Protein AF-A0A953I4V1-F1 (afdb_monomer_lite)

pLDDT: mean 75.04, std 15.02, range [40.09, 92.94]

Secondary structure (DSSP, 8-state):
---EE--TT--EEEEEEEEETTEEEEEEEEETSEEEE--SSTT--TTTT-EEEEEEEEE-TTS-EEEEEEEETTT--EEEEEGGGEE-TT--B--

Sequence (95 aa):
MGKVVPGPGYIGPEVVICGFGTKVRKVMAVVGAEYEVQPLNPRKKKHRGRRCVILGFVRDDNGWAYRAVVRFLDNNRQGRVDIADLKADGLTEEE

Foldseek 3Di:
DWDFDQDPPDFAWDFAWEDDPPDIFTWTDGAQDKWAQADPDPPPDPRHRWIWGFRGFTADPVRHGQWTFIQTPVPRDIDIDGPNRIDDPRTDTDD

Organism: Symbiobacterium thermophilum (NCBI:txid2734)

Radius of gyration: 12.55 Å; chains: 1; bounding box: 32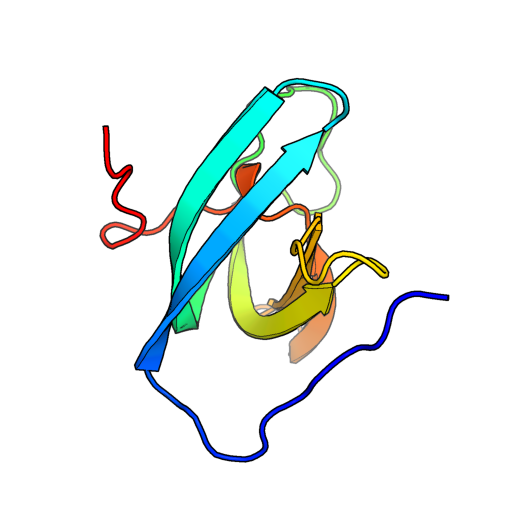×27×30 Å

Structure (mmCIF, N/CA/C/O backbone):
data_AF-A0A953I4V1-F1
#
_entry.id   AF-A0A953I4V1-F1
#
loop_
_atom_site.group_PDB
_atom_site.id
_atom_site.type_symbol
_atom_site.label_atom_id
_atom_site.label_alt_id
_atom_site.label_comp_id
_atom_site.label_asym_id
_atom_site.label_entity_id
_atom_site.label_seq_id
_atom_site.pdbx_PDB_ins_code
_atom_site.Cartn_x
_atom_site.Cartn_y
_atom_site.Cartn_z
_atom_site.occupancy
_atom_site.B_iso_or_equiv
_atom_site.auth_seq_id
_atom_site.auth_comp_id
_atom_site.auth_asym_id
_atom_site.auth_atom_id
_atom_site.pdbx_PDB_model_num
ATOM 1 N N . MET A 1 1 ? 3.232 6.540 -19.828 1.00 43.03 1 MET A N 1
ATOM 2 C CA . MET A 1 1 ? 1.952 7.131 -19.332 1.00 43.03 1 MET A CA 1
ATOM 3 C C . MET A 1 1 ? 1.279 6.014 -18.556 1.00 43.03 1 MET A C 1
ATOM 5 O O . MET A 1 1 ? 0.706 5.136 -19.179 1.00 43.03 1 MET A O 1
ATOM 9 N N . GLY A 1 2 ? 1.495 5.953 -17.235 1.00 44.09 2 GLY A N 1
ATOM 10 C CA . GLY A 1 2 ? 1.257 4.733 -16.451 1.00 44.09 2 GLY A CA 1
ATOM 11 C C . GLY A 1 2 ? -0.177 4.223 -16.571 1.00 44.09 2 GLY A C 1
ATOM 12 O O . GLY A 1 2 ? -1.128 4.962 -16.297 1.00 44.09 2 GLY A O 1
ATOM 13 N N . LYS A 1 3 ? -0.337 2.972 -17.005 1.00 47.03 3 LYS A N 1
ATOM 14 C CA . LYS A 1 3 ? -1.648 2.327 -17.089 1.00 47.03 3 LYS A CA 1
ATOM 15 C C . LYS A 1 3 ? -2.076 1.944 -15.676 1.00 47.03 3 LYS A C 1
ATOM 17 O O . LYS A 1 3 ? -1.422 1.151 -15.003 1.00 47.03 3 LYS A O 1
ATOM 22 N N . VAL A 1 4 ? -3.186 2.516 -15.217 1.00 48.28 4 VAL A N 1
ATOM 23 C CA . VAL A 1 4 ? -3.915 1.951 -14.081 1.00 48.28 4 VAL A CA 1
ATOM 24 C C . VAL A 1 4 ? -4.622 0.726 -14.637 1.00 48.28 4 VAL A C 1
ATOM 26 O O . VAL A 1 4 ? -5.460 0.860 -15.525 1.00 48.28 4 VAL A O 1
ATOM 29 N N . VAL A 1 5 ? -4.252 -0.457 -14.162 1.00 53.53 5 VAL A N 1
ATOM 30 C CA . VAL A 1 5 ? -5.021 -1.682 -14.386 1.00 53.53 5 VAL A CA 1
ATOM 31 C C . VAL A 1 5 ? -5.909 -1.876 -13.162 1.00 53.53 5 VAL A C 1
ATOM 33 O O . VAL A 1 5 ? -5.448 -2.409 -12.156 1.00 53.53 5 VAL A O 1
ATOM 36 N N . PRO A 1 6 ? -7.164 -1.399 -13.176 1.00 46.81 6 PRO A N 1
ATOM 37 C CA . PRO A 1 6 ? -8.145 -1.899 -12.239 1.00 46.81 6 PRO A CA 1
ATOM 38 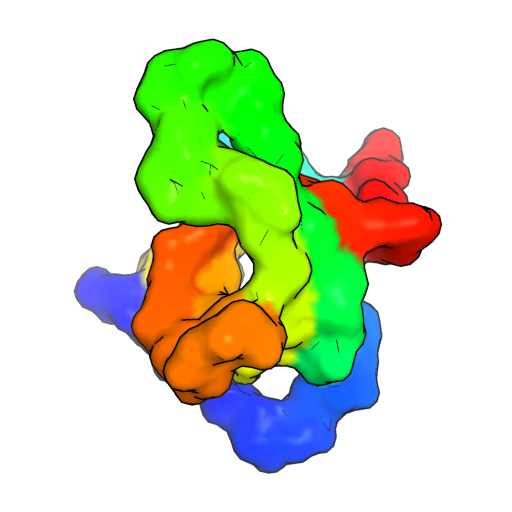C C . PRO A 1 6 ? -8.602 -3.254 -12.778 1.00 46.81 6 PRO A C 1
ATOM 40 O O . PRO A 1 6 ? -9.187 -3.329 -13.856 1.00 46.81 6 PRO A O 1
ATOM 43 N N . GLY A 1 7 ? -8.326 -4.332 -12.054 1.00 41.62 7 GLY A N 1
ATOM 44 C CA . GLY A 1 7 ? -9.104 -5.551 -12.228 1.00 41.62 7 GLY A CA 1
ATOM 45 C C . GLY A 1 7 ? -10.426 -5.373 -11.480 1.00 41.62 7 GLY A C 1
ATOM 46 O O . GLY A 1 7 ? -10.393 -5.339 -10.249 1.00 41.62 7 GLY A O 1
ATOM 47 N N . PRO A 1 8 ? -11.587 -5.244 -12.149 1.00 40.09 8 PRO A N 1
AT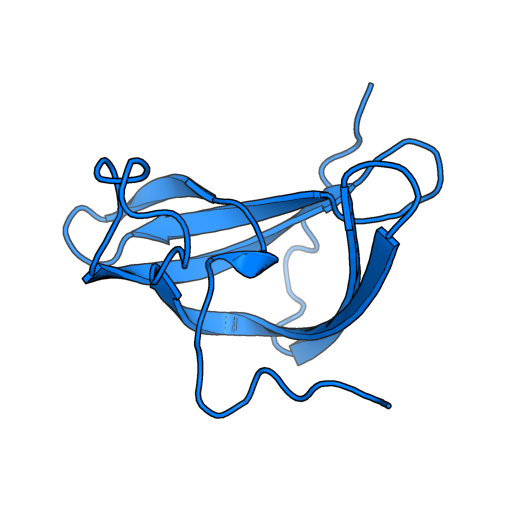OM 48 C CA . PRO A 1 8 ? -12.865 -5.348 -11.467 1.00 40.09 8 PRO A CA 1
ATOM 49 C C . PRO A 1 8 ? -13.075 -6.826 -11.119 1.00 40.09 8 PRO A C 1
ATOM 51 O O . PRO A 1 8 ? -13.533 -7.603 -11.948 1.00 40.09 8 PRO A O 1
ATOM 54 N N . GLY A 1 9 ? -12.684 -7.233 -9.910 1.00 49.72 9 GLY A N 1
ATOM 55 C CA . GLY A 1 9 ? -13.054 -8.547 -9.370 1.00 49.72 9 GLY A CA 1
ATOM 56 C C . GLY A 1 9 ? -11.935 -9.396 -8.775 1.00 49.72 9 GLY A C 1
ATOM 57 O O . GLY A 1 9 ? -12.242 -10.468 -8.264 1.00 49.72 9 GLY A O 1
ATOM 58 N N . TYR A 1 10 ? -10.673 -8.953 -8.779 1.00 53.62 10 TYR A N 1
ATOM 59 C CA . TYR A 1 10 ? -9.614 -9.691 -8.083 1.00 53.62 10 TYR A CA 1
ATOM 60 C C . TYR A 1 10 ? -9.460 -9.184 -6.644 1.00 53.62 10 TYR A C 1
ATOM 62 O O . TYR A 1 10 ? -8.883 -8.128 -6.398 1.00 53.62 10 TYR A O 1
ATOM 70 N N . ILE A 1 11 ? -10.012 -9.945 -5.698 1.00 60.06 11 ILE A N 1
ATOM 71 C CA . ILE A 1 11 ? -9.711 -9.839 -4.267 1.00 60.06 11 ILE A CA 1
ATOM 72 C C . ILE A 1 11 ? -8.739 -10.976 -3.976 1.00 60.06 11 ILE A C 1
ATOM 74 O O . ILE A 1 11 ? -9.125 -12.143 -3.978 1.00 60.06 11 ILE A O 1
ATOM 78 N N . GLY A 1 12 ? -7.462 -10.656 -3.808 1.00 63.44 12 GLY A N 1
ATOM 79 C CA . GLY A 1 12 ? -6.438 -11.676 -3.636 1.00 63.44 12 GLY A CA 1
ATOM 80 C C . GLY A 1 12 ? -5.040 -11.091 -3.486 1.00 63.44 12 GLY A C 1
ATOM 81 O O . GLY A 1 12 ? -4.844 -9.895 -3.721 1.00 63.44 12 GLY A O 1
ATOM 82 N N . PRO A 1 13 ? -4.074 -11.916 -3.056 1.00 67.94 13 PRO A N 1
ATOM 83 C CA . PRO A 1 13 ? -2.689 -11.502 -2.981 1.00 67.94 13 PRO A CA 1
ATOM 84 C C . PRO A 1 13 ? -2.127 -11.278 -4.382 1.00 67.94 13 PRO A C 1
ATOM 86 O O . PRO A 1 13 ? -2.217 -12.131 -5.262 1.00 67.94 13 PRO A O 1
ATOM 89 N N . GLU A 1 14 ? -1.511 -10.125 -4.565 1.00 70.69 14 GLU A N 1
ATOM 90 C CA . GLU A 1 14 ? -0.815 -9.728 -5.769 1.00 70.69 14 GLU A CA 1
ATOM 91 C C . GLU A 1 14 ? 0.651 -9.498 -5.409 1.00 70.69 14 GLU A C 1
ATOM 93 O O . GLU A 1 14 ? 0.982 -8.817 -4.436 1.00 70.69 14 GLU A O 1
ATOM 98 N N . VAL A 1 15 ? 1.548 -10.099 -6.185 1.00 68.19 15 VAL A N 1
ATOM 99 C CA . VAL A 1 15 ? 2.975 -9.815 -6.077 1.00 68.19 15 VAL A CA 1
ATOM 100 C C . VAL A 1 15 ? 3.233 -8.494 -6.778 1.00 68.19 15 VAL A C 1
ATOM 102 O O . VAL A 1 15 ? 3.061 -8.357 -7.990 1.00 68.19 15 VAL A O 1
ATOM 105 N N . VAL A 1 16 ? 3.673 -7.521 -5.999 1.00 71.44 16 VAL A N 1
ATOM 106 C CA . VAL A 1 16 ? 3.879 -6.156 -6.439 1.00 71.44 16 VAL A CA 1
ATOM 107 C C . VAL A 1 16 ? 5.355 -5.821 -6.329 1.00 71.44 16 VAL A C 1
ATOM 109 O O . VAL A 1 16 ? 5.950 -5.833 -5.254 1.00 71.44 16 VAL A O 1
ATOM 112 N N . ILE A 1 17 ? 5.960 -5.503 -7.467 1.00 69.06 17 ILE A N 1
ATOM 113 C CA . ILE A 1 17 ? 7.321 -4.983 -7.516 1.00 69.06 17 ILE A CA 1
ATOM 114 C C . ILE A 1 17 ? 7.227 -3.469 -7.333 1.00 69.06 17 ILE A C 1
ATOM 116 O O . ILE A 1 17 ? 6.701 -2.782 -8.209 1.00 69.06 17 ILE A O 1
ATOM 120 N N . CYS A 1 18 ? 7.699 -2.964 -6.193 1.00 68.19 18 CYS A N 1
ATOM 121 C CA . CYS A 1 18 ? 7.735 -1.542 -5.870 1.00 68.19 18 CYS A CA 1
ATOM 122 C C . CYS A 1 18 ? 9.171 -1.049 -5.694 1.00 68.19 18 CYS A C 1
ATOM 124 O O . CYS A 1 18 ? 10.014 -1.714 -5.102 1.00 68.19 18 CYS A O 1
ATOM 126 N N . GLY A 1 19 ? 9.476 0.132 -6.221 1.00 56.44 19 GLY A N 1
ATOM 127 C CA . GLY A 1 19 ? 10.831 0.667 -6.179 1.00 56.44 19 GLY A CA 1
ATOM 128 C C . GLY A 1 19 ? 10.883 2.163 -6.438 1.00 56.44 19 GLY A C 1
ATOM 129 O O . GLY A 1 19 ? 9.972 2.740 -7.032 1.00 56.44 19 GLY A O 1
ATOM 130 N N . PHE A 1 20 ? 11.957 2.793 -5.971 1.00 51.03 20 PHE A N 1
ATOM 131 C CA . PHE A 1 20 ? 12.273 4.188 -6.268 1.00 51.03 20 PHE A CA 1
ATOM 132 C C . PHE A 1 20 ? 13.724 4.262 -6.747 1.00 51.03 20 PHE A C 1
ATOM 134 O O . PHE A 1 20 ? 14.654 4.016 -5.976 1.00 51.03 20 PHE A O 1
ATOM 141 N N . GLY A 1 21 ? 13.925 4.574 -8.029 1.00 60.09 21 GLY A N 1
ATOM 142 C CA . GLY A 1 21 ? 15.250 4.545 -8.653 1.00 60.09 21 GLY A CA 1
ATOM 143 C C . GLY A 1 21 ? 15.768 3.115 -8.843 1.00 60.09 21 GLY A C 1
ATOM 144 O O . GLY A 1 21 ? 15.073 2.278 -9.404 1.00 60.09 21 GLY A O 1
ATOM 145 N N . THR A 1 22 ? 16.988 2.833 -8.380 1.00 55.66 22 THR A N 1
ATOM 146 C CA . THR A 1 22 ? 17.671 1.530 -8.523 1.00 55.66 22 THR A CA 1
ATOM 147 C C . THR A 1 22 ? 17.288 0.488 -7.471 1.00 55.66 22 THR A C 1
ATOM 149 O O . THR A 1 22 ? 17.668 -0.672 -7.603 1.00 55.66 22 THR A O 1
ATOM 152 N N . LYS A 1 23 ? 16.552 0.869 -6.419 1.00 58.62 23 LYS A N 1
ATOM 153 C CA . LYS A 1 23 ? 16.109 -0.069 -5.380 1.00 58.62 23 LYS A CA 1
ATOM 154 C C . LYS A 1 23 ? 14.727 -0.597 -5.718 1.00 58.62 23 LYS A C 1
ATOM 156 O O . LYS A 1 23 ? 13.750 0.150 -5.668 1.00 58.62 23 LYS A O 1
ATOM 161 N N . VAL A 1 24 ? 14.679 -1.882 -6.037 1.00 66.12 24 VAL A N 1
ATOM 162 C CA . VAL A 1 24 ? 13.465 -2.635 -6.331 1.00 66.12 24 VAL A CA 1
ATOM 163 C C . VAL A 1 24 ? 13.194 -3.577 -5.161 1.00 66.12 24 VAL A C 1
ATOM 165 O O . VAL A 1 24 ? 14.108 -4.230 -4.669 1.00 66.12 24 VAL A O 1
ATOM 168 N N . ARG A 1 25 ? 11.949 -3.624 -4.699 1.00 70.25 25 ARG A N 1
ATOM 169 C CA . ARG A 1 25 ? 11.471 -4.485 -3.620 1.00 70.25 25 ARG A CA 1
ATOM 170 C C . ARG A 1 25 ? 10.242 -5.243 -4.102 1.00 70.25 25 ARG A C 1
ATOM 172 O O . ARG A 1 25 ? 9.329 -4.653 -4.678 1.00 70.25 25 ARG A O 1
ATOM 179 N N . LYS A 1 26 ? 10.201 -6.544 -3.845 1.00 73.56 26 LYS A N 1
ATOM 180 C CA . LYS A 1 26 ? 9.030 -7.381 -4.101 1.00 73.56 26 LYS A CA 1
ATOM 181 C C . LYS A 1 26 ? 8.199 -7.437 -2.819 1.00 73.56 26 LYS A C 1
ATOM 183 O O . LYS A 1 26 ? 8.734 -7.713 -1.751 1.00 73.56 26 LYS A O 1
ATOM 188 N N . VAL A 1 27 ? 6.918 -7.098 -2.903 1.00 75.94 27 VAL A N 1
ATOM 189 C CA . VAL A 1 27 ? 5.986 -7.171 -1.772 1.00 75.94 27 VAL A CA 1
ATOM 190 C C . VAL A 1 27 ? 4.728 -7.903 -2.187 1.00 75.94 27 VAL A C 1
ATOM 192 O O . VAL A 1 27 ? 4.235 -7.717 -3.297 1.00 75.94 27 VAL A O 1
ATOM 195 N N . MET A 1 28 ? 4.190 -8.716 -1.290 1.00 77.38 28 MET A N 1
ATOM 196 C CA . MET A 1 28 ? 2.885 -9.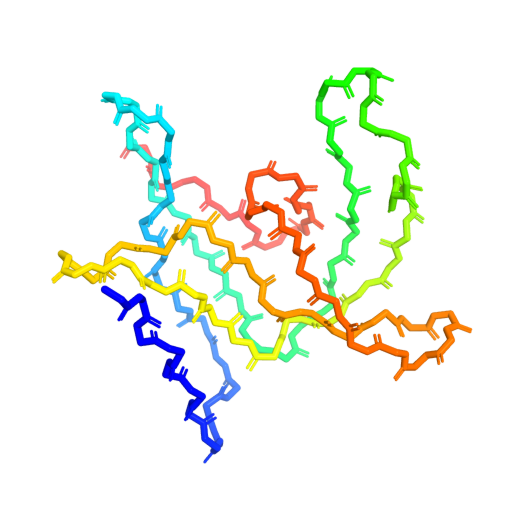333 -1.482 1.00 77.38 28 MET A CA 1
ATOM 197 C C . MET A 1 28 ? 1.819 -8.402 -0.899 1.00 77.38 28 MET A C 1
ATOM 199 O O . MET A 1 28 ? 1.785 -8.158 0.304 1.00 77.38 28 MET A O 1
ATOM 203 N N . ALA A 1 29 ? 0.977 -7.825 -1.753 1.00 79.00 29 ALA A N 1
ATOM 204 C CA . ALA A 1 29 ? -0.091 -6.915 -1.351 1.00 79.00 29 ALA A CA 1
ATOM 205 C C . ALA A 1 29 ? -1.448 -7.492 -1.761 1.00 79.00 29 ALA A C 1
ATOM 207 O O . ALA A 1 29 ? -1.628 -7.947 -2.881 1.00 79.00 29 ALA A O 1
ATOM 208 N N . VAL A 1 30 ? -2.419 -7.467 -0.857 1.00 81.94 30 VAL A N 1
ATOM 209 C CA . VAL A 1 30 ? -3.759 -8.017 -1.055 1.00 81.94 30 VAL A CA 1
ATOM 210 C C . VAL A 1 30 ? -4.710 -6.889 -1.444 1.00 81.94 30 VAL A C 1
ATOM 212 O O . VAL A 1 30 ? -4.998 -5.990 -0.652 1.00 81.94 30 VAL A O 1
ATOM 215 N N . VAL A 1 31 ? -5.227 -6.931 -2.670 1.00 84.62 31 VAL A N 1
ATOM 216 C CA . VAL A 1 31 ? -6.254 -5.978 -3.112 1.00 84.62 31 VAL A CA 1
ATOM 217 C C . VAL A 1 31 ? -7.556 -6.266 -2.364 1.00 84.62 31 VAL A C 1
ATOM 219 O O . VAL A 1 31 ? -7.968 -7.417 -2.234 1.00 84.62 31 VAL A O 1
ATOM 222 N N . GLY A 1 32 ? -8.201 -5.218 -1.849 1.00 83.38 32 GLY A N 1
ATOM 223 C CA . GLY A 1 32 ? -9.405 -5.324 -1.023 1.00 83.38 32 GLY A CA 1
ATOM 224 C C . GLY A 1 32 ? -9.147 -5.496 0.478 1.00 83.38 32 GLY A C 1
ATOM 225 O O . GLY A 1 32 ? -10.089 -5.350 1.254 1.00 83.38 32 GLY A O 1
ATOM 226 N N . ALA A 1 33 ? -7.901 -5.732 0.904 1.00 84.69 33 ALA A N 1
ATOM 227 C CA . ALA A 1 33 ? -7.549 -5.766 2.322 1.00 84.69 33 ALA A CA 1
ATOM 228 C C . ALA A 1 33 ? -7.326 -4.358 2.898 1.00 84.69 33 ALA A C 1
ATOM 230 O O . ALA A 1 33 ? -7.099 -3.386 2.168 1.00 84.69 33 ALA A O 1
ATOM 231 N N . GLU A 1 34 ? -7.399 -4.260 4.224 1.00 88.06 34 GLU A N 1
ATOM 232 C CA . GLU A 1 34 ? -7.133 -3.030 4.960 1.00 88.06 34 GLU A CA 1
ATOM 233 C C . GLU A 1 34 ? -5.645 -2.862 5.273 1.00 88.06 34 GLU A C 1
ATOM 235 O O . GLU A 1 34 ? -4.955 -3.799 5.663 1.00 88.06 34 GLU A O 1
ATOM 240 N N . TYR A 1 35 ? -5.178 -1.626 5.139 1.00 88.62 35 TYR A N 1
ATOM 241 C CA . TYR A 1 35 ? -3.803 -1.208 5.361 1.00 88.62 35 TYR A CA 1
ATOM 242 C C . TYR A 1 35 ? -3.770 0.090 6.149 1.00 88.62 35 TYR A C 1
ATOM 244 O O . TYR A 1 35 ? -4.648 0.947 6.007 1.00 88.62 35 TYR A O 1
ATOM 252 N N . GLU A 1 36 ? -2.704 0.287 6.913 1.00 90.44 36 GLU A N 1
ATOM 253 C CA . GLU A 1 36 ? -2.400 1.564 7.541 1.00 90.44 36 GLU A CA 1
ATOM 254 C C . GLU A 1 36 ? -1.261 2.267 6.804 1.00 90.44 36 GLU A C 1
ATOM 256 O O . GLU A 1 36 ? -0.249 1.665 6.446 1.00 90.44 36 GLU A O 1
ATOM 261 N N . VAL A 1 37 ? -1.414 3.569 6.578 1.00 88.44 37 VAL A N 1
ATOM 262 C CA . VAL A 1 37 ? -0.365 4.396 5.982 1.00 88.44 37 VAL A CA 1
ATOM 263 C C . VAL A 1 37 ? 0.622 4.824 7.074 1.00 88.44 37 VAL A C 1
ATOM 265 O O . VAL A 1 37 ? 0.379 5.781 7.814 1.00 88.44 37 VAL A O 1
ATOM 268 N N . GLN A 1 38 ? 1.767 4.150 7.147 1.00 86.62 38 GLN A N 1
ATOM 269 C CA . GLN A 1 38 ? 2.873 4.420 8.066 1.00 86.62 38 GLN A CA 1
ATOM 270 C C . GLN A 1 38 ? 4.186 4.704 7.310 1.00 86.62 38 GLN A C 1
ATOM 272 O O . GLN A 1 38 ? 5.086 3.866 7.261 1.00 86.62 38 GLN A O 1
ATOM 277 N N . PRO A 1 39 ? 4.348 5.910 6.735 1.00 83.06 39 PRO A N 1
ATOM 278 C CA . PRO A 1 39 ? 5.593 6.294 6.084 1.00 83.06 39 PRO A CA 1
ATOM 279 C C . PRO A 1 39 ? 6.754 6.367 7.082 1.00 83.06 39 PRO A C 1
ATOM 281 O O . PRO A 1 39 ? 6.667 7.084 8.081 1.00 83.06 39 PRO A O 1
ATOM 284 N N . LEU A 1 40 ? 7.886 5.742 6.741 1.00 77.31 40 LEU A N 1
ATOM 285 C CA . LEU A 1 40 ? 9.137 5.856 7.508 1.00 77.31 40 LEU A CA 1
ATOM 286 C C . LEU A 1 40 ? 9.691 7.288 7.510 1.00 77.31 40 LEU A C 1
ATOM 288 O O . LEU A 1 40 ? 10.347 7.714 8.457 1.00 77.31 40 LEU A O 1
ATOM 292 N N . ASN A 1 41 ? 9.428 8.058 6.448 1.00 78.00 41 ASN A N 1
ATOM 293 C CA . ASN A 1 41 ? 9.890 9.438 6.359 1.00 78.00 41 ASN A CA 1
ATOM 294 C C . ASN A 1 41 ? 9.041 10.358 7.265 1.00 78.00 41 ASN A C 1
ATOM 296 O O . ASN A 1 41 ? 7.861 10.593 6.962 1.00 78.00 41 ASN A O 1
ATOM 300 N N . PRO A 1 42 ? 9.632 10.994 8.299 1.00 77.69 42 PRO A N 1
ATOM 301 C CA . PRO A 1 42 ? 8.912 11.845 9.244 1.00 77.69 42 PRO A CA 1
ATOM 302 C C . PRO A 1 42 ? 8.278 13.087 8.594 1.00 77.69 42 PRO A C 1
ATOM 304 O O . PRO A 1 42 ? 7.323 13.636 9.150 1.00 77.69 42 PRO A O 1
ATOM 307 N N . ARG A 1 43 ? 8.712 13.493 7.394 1.00 82.75 43 ARG A N 1
ATOM 308 C CA . ARG A 1 43 ? 8.126 14.617 6.641 1.00 82.75 43 ARG A CA 1
ATOM 309 C C . ARG A 1 43 ? 6.799 14.267 5.955 1.00 82.75 43 ARG A C 1
ATOM 311 O O . ARG A 1 43 ? 5.993 15.160 5.701 1.00 82.75 43 ARG A O 1
ATOM 318 N N . LYS A 1 44 ? 6.522 12.985 5.692 1.00 82.06 44 LYS A N 1
ATOM 319 C CA . LYS A 1 44 ? 5.264 12.533 5.076 1.00 82.06 44 LYS A CA 1
ATOM 320 C C . LYS A 1 44 ? 4.136 12.495 6.116 1.00 82.06 44 LYS A C 1
ATOM 322 O O . LYS A 1 44 ? 3.921 11.476 6.766 1.00 82.06 44 LYS A O 1
ATOM 327 N N . LYS A 1 45 ? 3.435 13.621 6.294 1.00 81.19 45 LYS A N 1
ATOM 328 C CA . LYS A 1 45 ? 2.365 13.773 7.306 1.00 81.19 45 LYS A CA 1
ATOM 329 C C . LYS A 1 45 ? 0.939 13.635 6.762 1.00 81.19 45 LYS A C 1
ATOM 331 O O . LYS A 1 45 ? 0.052 13.244 7.505 1.00 81.19 45 LYS A O 1
ATOM 336 N N . LYS A 1 46 ? 0.714 13.914 5.472 1.00 82.81 46 LYS A N 1
ATOM 337 C CA . LYS A 1 46 ? -0.629 14.087 4.873 1.00 82.81 46 LYS A CA 1
ATOM 338 C C . LYS A 1 46 ? -1.602 12.923 5.114 1.00 82.81 46 LYS A C 1
ATOM 340 O O . LYS A 1 46 ? -2.795 13.149 5.291 1.00 82.81 46 LYS A O 1
ATOM 345 N N . HIS A 1 47 ? -1.100 11.692 5.070 1.00 83.81 47 HIS A N 1
ATOM 346 C CA . HIS A 1 47 ? -1.916 10.483 5.196 1.00 83.81 47 HIS A CA 1
ATOM 347 C C . HIS A 1 47 ? -1.458 9.566 6.335 1.00 83.81 47 HIS A C 1
ATOM 349 O O . HIS A 1 47 ? -1.991 8.474 6.463 1.00 83.81 47 HIS A O 1
ATOM 355 N N . ARG A 1 48 ? -0.484 9.993 7.153 1.00 85.19 48 ARG A N 1
ATOM 356 C CA . ARG A 1 48 ? 0.086 9.156 8.215 1.00 85.19 48 ARG A CA 1
ATOM 357 C C . ARG A 1 48 ? -0.988 8.756 9.228 1.00 85.19 48 ARG A C 1
ATOM 359 O O . ARG A 1 48 ? -1.749 9.614 9.666 1.00 85.19 48 ARG A O 1
ATOM 366 N N . GLY A 1 49 ? -1.005 7.479 9.601 1.00 86.12 49 GLY A N 1
ATOM 367 C CA . GLY A 1 49 ? -1.935 6.907 10.577 1.00 86.12 49 GLY A CA 1
ATOM 368 C C . GLY A 1 49 ? -3.355 6.714 10.043 1.00 86.12 49 GLY A C 1
ATOM 369 O O . GLY A 1 49 ? -4.265 6.415 10.809 1.00 86.12 49 GLY A O 1
ATOM 370 N N . ARG A 1 50 ? -3.587 6.912 8.737 1.00 90.19 50 ARG A N 1
ATOM 371 C CA . ARG A 1 50 ? -4.904 6.680 8.133 1.00 90.19 50 ARG A CA 1
ATOM 372 C C . ARG A 1 50 ? -5.014 5.243 7.649 1.00 90.19 50 ARG A C 1
ATOM 374 O O . ARG A 1 50 ? -4.103 4.730 6.998 1.00 90.19 50 ARG A O 1
ATOM 381 N N . ARG A 1 51 ? -6.171 4.639 7.913 1.00 91.69 51 ARG A N 1
ATOM 382 C CA . ARG A 1 51 ? -6.545 3.325 7.386 1.00 91.69 51 ARG A CA 1
ATOM 383 C C . ARG A 1 51 ? -7.142 3.457 5.993 1.00 91.69 51 ARG A C 1
ATOM 385 O O . ARG A 1 51 ? -7.903 4.389 5.703 1.00 91.69 51 ARG A O 1
ATOM 392 N N . CYS A 1 52 ? -6.789 2.529 5.122 1.00 91.50 52 CYS A N 1
ATOM 393 C CA . CYS A 1 52 ? -7.228 2.518 3.743 1.00 91.50 52 CYS A CA 1
ATOM 394 C C . CYS A 1 52 ? -7.351 1.095 3.204 1.00 91.50 52 CYS A C 1
ATOM 396 O O . CYS A 1 52 ? -6.761 0.168 3.741 1.00 91.50 52 CYS A O 1
ATOM 398 N N . VAL A 1 53 ? -8.115 0.938 2.131 1.00 90.38 53 VAL A N 1
ATOM 399 C CA . VAL A 1 53 ? -8.239 -0.318 1.389 1.00 90.38 53 VAL A CA 1
ATOM 400 C C . VAL A 1 53 ? -7.595 -0.140 0.028 1.00 90.38 53 VAL A C 1
ATOM 402 O O . VAL A 1 53 ? -7.892 0.844 -0.656 1.00 90.38 53 VAL A O 1
ATOM 405 N N . ILE A 1 54 ? -6.732 -1.071 -0.379 1.00 89.19 54 ILE A N 1
ATOM 406 C CA . ILE A 1 54 ? -6.152 -1.058 -1.726 1.00 89.19 54 ILE A CA 1
ATOM 407 C C . ILE A 1 54 ? -7.238 -1.426 -2.734 1.00 89.19 54 ILE A C 1
ATOM 409 O O . ILE A 1 54 ? -7.866 -2.474 -2.629 1.00 89.19 54 ILE A O 1
ATOM 413 N N . LEU A 1 55 ? -7.442 -0.557 -3.722 1.00 88.88 55 LEU A N 1
ATOM 414 C CA . LEU A 1 55 ? -8.332 -0.789 -4.860 1.00 88.88 55 LEU A CA 1
ATOM 415 C C . LEU A 1 55 ? -7.572 -1.262 -6.106 1.00 88.88 55 LEU A C 1
ATOM 417 O O . LEU A 1 55 ? -8.175 -1.801 -7.026 1.00 88.88 55 LEU A O 1
ATOM 421 N N . GLY A 1 56 ? -6.263 -1.018 -6.161 1.00 86.00 56 GLY A N 1
ATOM 422 C CA . GLY A 1 56 ? -5.401 -1.435 -7.259 1.00 86.00 56 GLY A CA 1
ATOM 423 C C . GLY A 1 56 ? -4.065 -0.702 -7.247 1.00 86.00 56 GLY A C 1
ATOM 424 O O . GLY A 1 56 ? -3.757 0.059 -6.325 1.00 86.00 56 GLY A O 1
ATOM 425 N N . PHE A 1 57 ? -3.283 -0.889 -8.306 1.00 86.06 57 PHE A N 1
ATOM 426 C CA . PHE A 1 57 ? -1.925 -0.363 -8.405 1.00 86.06 57 PHE A CA 1
ATOM 427 C C . PHE A 1 57 ? -1.731 0.488 -9.660 1.00 86.06 57 PHE A C 1
ATOM 429 O O . PHE A 1 57 ? -2.263 0.205 -10.734 1.00 86.06 57 PHE A O 1
ATOM 436 N N . VAL A 1 58 ? -0.944 1.551 -9.520 1.00 84.94 58 VAL A N 1
ATOM 437 C CA . VAL A 1 58 ? -0.453 2.354 -10.637 1.00 84.94 58 VAL A CA 1
ATOM 438 C C . VAL A 1 58 ? 0.888 1.783 -11.061 1.00 84.94 58 VAL A C 1
ATOM 440 O O . VAL A 1 58 ? 1.836 1.784 -10.268 1.00 84.94 58 VAL A O 1
ATOM 443 N N . ARG A 1 59 ? 0.947 1.307 -12.304 1.00 83.88 59 ARG A N 1
ATOM 444 C CA . ARG A 1 59 ? 2.127 0.670 -12.880 1.00 83.88 59 ARG A CA 1
ATOM 445 C C . ARG A 1 59 ? 2.811 1.575 -13.899 1.00 83.88 59 ARG A C 1
ATOM 447 O O . ARG A 1 59 ? 2.155 2.389 -14.555 1.00 83.88 59 ARG A O 1
ATOM 454 N N . ASP A 1 60 ? 4.129 1.468 -13.981 1.00 81.38 60 ASP A N 1
ATOM 455 C CA . ASP A 1 60 ? 4.927 2.077 -15.039 1.00 81.38 60 ASP A CA 1
ATOM 456 C C . ASP A 1 60 ? 4.849 1.258 -16.341 1.00 81.38 60 ASP A C 1
ATOM 458 O O . ASP A 1 60 ? 4.129 0.259 -16.431 1.00 81.38 60 ASP A O 1
ATOM 462 N N . ASP A 1 61 ? 5.573 1.703 -17.368 1.00 78.06 61 ASP A N 1
ATOM 463 C CA . ASP A 1 61 ? 5.573 1.050 -18.679 1.00 78.06 61 ASP A CA 1
ATOM 464 C C . ASP A 1 61 ? 6.299 -0.322 -18.651 1.00 78.06 61 ASP A C 1
ATOM 466 O O . ASP A 1 61 ? 6.042 -1.161 -19.511 1.00 78.06 61 ASP A O 1
ATOM 470 N N . ASN A 1 62 ? 7.116 -0.596 -17.621 1.00 73.38 62 ASN A N 1
ATOM 471 C CA . ASN A 1 62 ? 7.751 -1.898 -17.360 1.00 73.38 62 ASN A CA 1
ATOM 472 C C . ASN A 1 62 ? 6.838 -2.853 -16.565 1.00 73.38 62 ASN A C 1
ATOM 474 O O . ASN A 1 62 ? 7.202 -4.001 -16.304 1.00 73.38 62 ASN A O 1
ATOM 478 N N . GLY A 1 63 ? 5.652 -2.390 -16.158 1.00 72.69 63 GLY A N 1
ATOM 479 C CA . GLY A 1 63 ? 4.694 -3.151 -15.361 1.00 72.69 63 GLY A CA 1
ATOM 480 C C . GLY A 1 63 ? 4.947 -3.112 -13.851 1.00 72.69 63 GLY A C 1
ATOM 481 O O . GLY A 1 63 ? 4.224 -3.796 -13.116 1.00 72.69 63 GLY A O 1
ATOM 482 N N . TRP A 1 64 ? 5.915 -2.320 -13.376 1.00 77.56 64 TRP A N 1
ATOM 483 C CA . TRP A 1 64 ? 6.250 -2.169 -11.958 1.00 77.56 64 TRP A CA 1
ATOM 484 C C . TRP A 1 64 ? 5.310 -1.180 -11.287 1.00 77.56 64 TRP A C 1
ATOM 486 O O . TRP A 1 64 ? 5.033 -0.099 -11.808 1.00 77.56 64 TRP A O 1
ATOM 496 N N . ALA A 1 65 ? 4.816 -1.529 -10.106 1.00 80.62 65 ALA A N 1
ATOM 497 C CA . ALA A 1 65 ? 3.889 -0.676 -9.390 1.00 80.62 65 ALA A CA 1
ATOM 498 C C . ALA A 1 65 ? 4.638 0.296 -8.483 1.00 80.62 65 ALA A C 1
ATOM 500 O O . ALA A 1 65 ? 5.323 -0.100 -7.543 1.00 80.62 65 ALA A O 1
ATOM 501 N N . TYR A 1 66 ? 4.451 1.590 -8.711 1.00 79.19 66 TYR A N 1
ATOM 502 C CA . TYR A 1 66 ? 5.098 2.622 -7.900 1.00 79.19 66 TYR A CA 1
ATOM 503 C C . TYR A 1 66 ? 4.140 3.273 -6.895 1.00 79.19 66 TYR A C 1
ATOM 505 O O . TYR A 1 66 ? 4.586 3.859 -5.910 1.00 79.19 66 TYR A O 1
ATOM 513 N N . ARG A 1 67 ? 2.818 3.165 -7.101 1.00 86.81 67 ARG A N 1
ATOM 514 C CA . ARG A 1 67 ? 1.792 3.690 -6.182 1.00 86.81 67 ARG A CA 1
ATOM 515 C C . ARG A 1 67 ? 0.600 2.754 -6.068 1.00 86.81 67 ARG A C 1
ATOM 517 O O . ARG A 1 67 ? 0.183 2.162 -7.057 1.00 86.81 67 ARG A O 1
ATOM 524 N N . ALA A 1 68 ? -0.002 2.701 -4.887 1.00 87.88 68 ALA A N 1
ATOM 525 C CA . ALA A 1 68 ? -1.292 2.064 -4.664 1.00 87.88 68 ALA A CA 1
ATOM 526 C C . ALA A 1 68 ? -2.411 3.102 -4.803 1.00 87.88 68 ALA A C 1
ATOM 528 O O . ALA A 1 68 ? -2.315 4.222 -4.287 1.00 87.88 68 ALA A O 1
ATOM 529 N N . VAL A 1 69 ? -3.480 2.729 -5.501 1.00 90.81 69 VAL A N 1
ATOM 530 C CA . VAL A 1 69 ? -4.762 3.434 -5.460 1.00 90.81 69 VAL A CA 1
ATOM 531 C C . VAL A 1 69 ? -5.529 2.874 -4.275 1.00 90.81 69 VAL A C 1
ATOM 533 O O . VAL A 1 69 ? -5.781 1.673 -4.208 1.00 90.81 69 VAL A O 1
ATOM 536 N N . VAL A 1 70 ? -5.885 3.738 -3.332 1.00 91.31 70 VAL A N 1
ATOM 537 C CA . VAL A 1 70 ? -6.519 3.333 -2.077 1.00 91.31 70 VAL A CA 1
ATOM 538 C C . VAL A 1 70 ? -7.800 4.110 -1.828 1.00 91.31 70 VAL A C 1
ATOM 540 O O . VAL A 1 70 ? -7.937 5.256 -2.255 1.00 91.31 70 VAL A O 1
ATOM 543 N N . ARG A 1 71 ? -8.729 3.507 -1.092 1.00 92.94 71 ARG A N 1
ATOM 544 C CA . ARG A 1 71 ? -9.892 4.181 -0.513 1.00 92.94 71 ARG A CA 1
ATOM 545 C C . ARG A 1 71 ? -9.658 4.371 0.974 1.00 92.94 71 ARG A C 1
ATOM 547 O O . ARG A 1 71 ? -9.484 3.388 1.687 1.00 92.94 71 ARG A O 1
ATOM 554 N N . PHE A 1 72 ? -9.642 5.610 1.446 1.00 91.56 72 PHE A N 1
ATOM 555 C CA . PHE A 1 72 ? -9.494 5.879 2.873 1.00 91.56 72 PHE A CA 1
ATOM 556 C C . PHE A 1 72 ? -10.797 5.582 3.616 1.00 91.56 72 PHE A C 1
ATOM 558 O O . PHE A 1 72 ? -11.868 5.974 3.156 1.00 91.56 72 PHE A O 1
ATOM 565 N N . LEU A 1 73 ? -10.706 4.895 4.754 1.00 90.12 73 LEU A N 1
ATOM 566 C CA . LEU A 1 73 ? -11.879 4.434 5.509 1.00 90.12 73 LEU A CA 1
ATOM 567 C C . LEU A 1 73 ? -12.543 5.538 6.342 1.00 90.12 73 LEU A C 1
ATOM 569 O O . LEU A 1 73 ? -13.713 5.430 6.679 1.00 90.12 73 LEU A O 1
ATOM 573 N N . ASP A 1 74 ? -11.818 6.613 6.645 1.00 89.50 74 ASP A N 1
ATOM 574 C CA . ASP A 1 74 ? -12.303 7.739 7.451 1.00 89.50 74 ASP A CA 1
ATOM 575 C C . ASP A 1 74 ? -13.295 8.645 6.704 1.00 89.50 74 ASP A C 1
ATOM 577 O O . ASP A 1 74 ? -14.218 9.185 7.302 1.00 89.50 74 ASP A O 1
ATOM 581 N N . ASN A 1 75 ? -13.104 8.839 5.398 1.00 89.50 75 ASN A N 1
ATOM 582 C CA . ASN A 1 75 ? -13.929 9.732 4.580 1.00 89.50 75 ASN A CA 1
ATOM 583 C C . ASN A 1 75 ? -14.406 9.105 3.267 1.00 89.50 75 ASN A C 1
ATOM 585 O O . ASN A 1 75 ? -14.977 9.804 2.429 1.00 89.50 75 ASN A O 1
ATOM 589 N N . ASN A 1 76 ? -14.145 7.812 3.071 1.00 88.88 76 ASN A N 1
ATOM 590 C CA . ASN A 1 76 ? -14.512 7.038 1.888 1.00 88.88 76 ASN A CA 1
ATOM 591 C C . ASN A 1 76 ? -13.976 7.614 0.558 1.00 88.88 76 ASN A C 1
ATOM 593 O O . ASN A 1 76 ? -14.435 7.234 -0.521 1.00 88.88 76 ASN A O 1
ATOM 597 N N . ARG A 1 77 ? -13.002 8.537 0.607 1.00 90.25 77 ARG A N 1
ATOM 598 C CA . ARG A 1 77 ? -12.406 9.153 -0.585 1.00 90.25 77 ARG A CA 1
ATOM 599 C C . ARG A 1 77 ? -11.288 8.282 -1.133 1.00 90.25 77 ARG A C 1
AT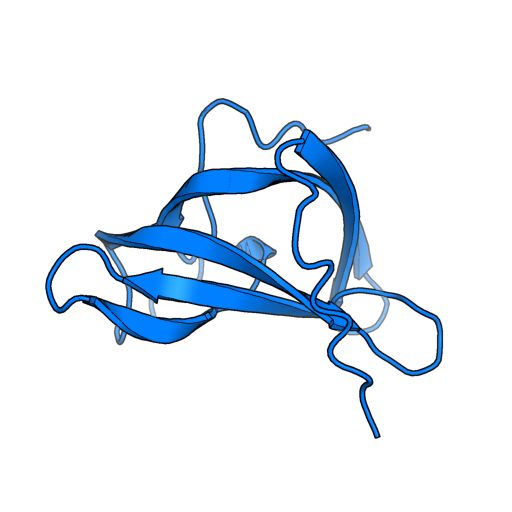OM 601 O O . ARG A 1 77 ? -10.521 7.674 -0.386 1.00 90.25 77 ARG A O 1
ATOM 608 N N . GLN A 1 78 ? -11.157 8.285 -2.454 1.00 91.38 78 GLN A N 1
ATOM 609 C CA . GLN A 1 78 ? -10.028 7.652 -3.123 1.00 91.38 78 GLN A CA 1
ATOM 610 C C . GLN A 1 78 ? -8.792 8.556 -3.088 1.00 91.38 78 GLN A C 1
ATOM 612 O O . GLN A 1 78 ? -8.883 9.783 -3.159 1.00 91.38 78 GLN A O 1
ATOM 617 N N . GLY A 1 79 ? -7.623 7.940 -2.993 1.00 89.19 79 GLY A N 1
ATOM 618 C CA . GLY A 1 79 ? -6.335 8.608 -3.043 1.00 89.19 79 GLY A CA 1
ATOM 619 C C . GLY A 1 79 ? -5.243 7.691 -3.564 1.00 89.19 79 GLY A C 1
ATOM 620 O O . GLY A 1 79 ? -5.477 6.541 -3.932 1.00 89.19 79 GLY A O 1
ATOM 621 N N . ARG A 1 80 ? -4.028 8.230 -3.619 1.00 90.12 80 ARG A N 1
ATOM 622 C CA . ARG 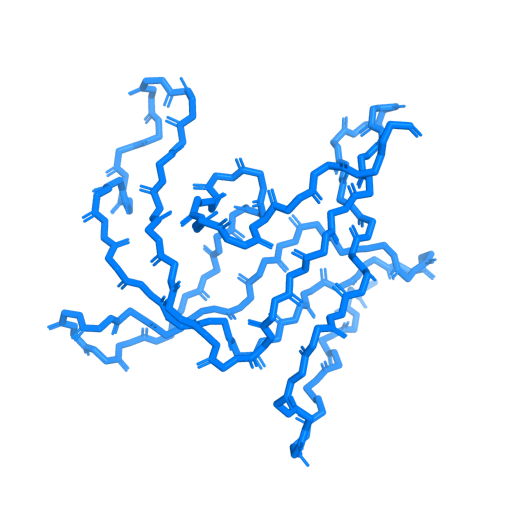A 1 80 ? -2.832 7.493 -4.023 1.00 90.12 80 ARG A CA 1
ATOM 623 C C . ARG A 1 80 ? -1.810 7.576 -2.907 1.00 90.12 80 ARG A C 1
ATOM 625 O O . ARG A 1 80 ? -1.581 8.664 -2.378 1.00 90.12 80 ARG A O 1
ATOM 632 N N . VAL A 1 81 ? -1.209 6.446 -2.579 1.00 88.38 81 VAL A N 1
ATOM 633 C CA . VAL A 1 81 ? -0.182 6.323 -1.541 1.00 88.38 81 VAL A CA 1
ATOM 634 C C . VAL A 1 81 ? 0.974 5.490 -2.074 1.00 88.38 81 VAL A C 1
ATOM 636 O O . VAL A 1 81 ? 0.795 4.673 -2.981 1.00 88.38 81 VAL A O 1
ATOM 639 N N . ASP A 1 82 ? 2.171 5.736 -1.555 1.00 85.62 82 ASP A N 1
ATOM 640 C CA . ASP A 1 82 ? 3.333 4.936 -1.926 1.00 85.62 82 ASP A CA 1
ATOM 641 C C . ASP A 1 82 ? 3.199 3.557 -1.266 1.00 85.62 82 ASP A C 1
ATOM 643 O O . ASP A 1 82 ? 2.882 3.463 -0.082 1.00 85.62 82 ASP A O 1
ATOM 647 N N . ILE A 1 83 ? 3.436 2.488 -2.029 1.00 83.88 83 ILE A N 1
ATOM 648 C CA . ILE A 1 83 ? 3.259 1.104 -1.550 1.00 83.88 83 ILE A CA 1
ATOM 649 C C . ILE A 1 83 ? 4.177 0.820 -0.352 1.00 83.88 83 ILE A C 1
ATOM 651 O O . ILE A 1 83 ? 3.770 0.157 0.591 1.00 83.88 83 ILE A O 1
ATOM 655 N N . ALA A 1 84 ? 5.380 1.400 -0.347 1.00 79.88 84 ALA A N 1
ATOM 656 C CA . ALA A 1 84 ? 6.342 1.280 0.748 1.00 79.88 84 ALA A CA 1
ATOM 657 C C . ALA A 1 84 ? 5.909 1.975 2.053 1.00 79.88 84 ALA A C 1
ATOM 659 O O . ALA A 1 84 ? 6.483 1.705 3.103 1.00 79.88 84 ALA A O 1
ATOM 660 N N . ASP A 1 85 ? 4.934 2.888 1.994 1.00 83.56 85 ASP A N 1
ATOM 661 C CA . ASP A 1 85 ? 4.381 3.526 3.189 1.00 83.56 85 ASP A CA 1
ATOM 662 C C . ASP A 1 85 ? 3.205 2.721 3.768 1.00 83.56 85 ASP A C 1
ATOM 664 O O . ASP A 1 85 ? 2.669 3.102 4.806 1.00 83.56 85 ASP A O 1
ATOM 668 N N . LEU A 1 86 ? 2.754 1.653 3.102 1.00 84.19 86 LEU A N 1
ATOM 669 C CA . LEU A 1 86 ? 1.679 0.804 3.599 1.00 84.19 86 LEU A CA 1
ATOM 670 C C . LEU A 1 86 ? 2.241 -0.242 4.556 1.00 84.19 86 LEU A C 1
ATOM 672 O O . LEU A 1 86 ? 3.229 -0.909 4.259 1.00 84.19 86 LEU A O 1
ATOM 676 N N . LYS A 1 87 ? 1.569 -0.410 5.693 1.00 81.94 87 LYS A N 1
ATOM 677 C CA . LYS A 1 87 ? 1.765 -1.531 6.605 1.00 81.94 87 LYS A CA 1
ATOM 678 C C . LYS A 1 87 ? 0.474 -2.322 6.748 1.00 81.94 87 LYS A C 1
ATOM 680 O O . LYS A 1 87 ? -0.602 -1.757 6.929 1.00 81.94 87 LYS A O 1
ATOM 685 N N . ALA A 1 88 ? 0.620 -3.635 6.692 1.00 69.50 88 ALA A N 1
ATOM 686 C CA . ALA A 1 88 ? -0.352 -4.616 7.139 1.00 69.50 88 ALA A CA 1
ATOM 687 C C . ALA A 1 88 ? 0.423 -5.824 7.654 1.00 69.50 88 ALA A C 1
ATOM 689 O O . ALA A 1 88 ? 1.531 -6.084 7.178 1.00 69.50 88 ALA A O 1
ATOM 690 N N . ASP A 1 89 ? -0.189 -6.593 8.548 1.00 57.53 89 ASP A N 1
ATOM 691 C CA . ASP A 1 89 ? 0.390 -7.837 9.070 1.00 57.53 89 ASP A CA 1
ATOM 692 C C . ASP A 1 89 ? 0.640 -8.896 7.970 1.00 57.53 89 ASP A C 1
ATOM 694 O O . ASP A 1 89 ? 1.333 -9.877 8.205 1.00 57.53 89 ASP A O 1
ATOM 698 N N . GLY A 1 90 ? 0.119 -8.684 6.751 1.00 50.56 90 GLY A N 1
ATOM 699 C CA . GLY A 1 90 ? 0.314 -9.545 5.577 1.00 50.56 90 GLY A CA 1
ATOM 700 C C . GLY A 1 90 ? 1.207 -8.983 4.460 1.00 50.56 90 GLY A C 1
ATOM 701 O O . GLY A 1 90 ? 1.262 -9.592 3.397 1.00 50.56 90 GLY A O 1
ATOM 702 N N . LEU A 1 91 ? 1.877 -7.835 4.642 1.00 58.78 91 LEU A N 1
ATOM 703 C CA . LEU A 1 91 ? 2.910 -7.370 3.700 1.00 58.78 91 LEU A CA 1
ATOM 704 C C . LEU A 1 91 ? 4.223 -8.099 3.996 1.00 58.78 91 LEU A C 1
ATOM 706 O O . LEU A 1 91 ? 5.093 -7.575 4.690 1.00 58.78 91 LEU A O 1
ATOM 710 N N . THR A 1 92 ? 4.359 -9.318 3.485 1.00 56.28 92 THR A N 1
ATOM 711 C CA . THR A 1 92 ? 5.601 -10.085 3.597 1.00 56.28 92 THR A CA 1
ATOM 712 C C . THR A 1 92 ? 6.609 -9.642 2.536 1.00 56.28 92 THR A C 1
ATOM 714 O O . THR A 1 92 ? 6.287 -9.470 1.355 1.00 56.28 92 THR A O 1
ATOM 717 N N . GLU A 1 93 ? 7.836 -9.392 2.991 1.00 56.50 93 GLU A N 1
ATOM 718 C CA . GLU A 1 93 ? 9.025 -9.273 2.147 1.00 56.50 93 GLU A CA 1
ATOM 719 C C . GLU A 1 93 ? 9.408 -10.694 1.717 1.00 56.50 93 GLU A C 1
ATOM 721 O O . GLU A 1 93 ? 9.601 -11.551 2.576 1.00 56.50 93 GLU A O 1
ATOM 726 N N . GLU A 1 94 ? 9.464 -10.969 0.411 1.00 51.66 94 GLU A N 1
ATOM 727 C CA . GLU A 1 94 ? 10.244 -12.120 -0.058 1.00 51.66 94 GLU A CA 1
ATOM 728 C C . GLU A 1 94 ? 11.698 -11.646 -0.152 1.00 51.66 94 GLU A C 1
ATOM 730 O O . GLU A 1 94 ? 11.985 -10.729 -0.930 1.00 51.66 94 GLU A O 1
ATOM 735 N N . GLU A 1 95 ? 12.552 -12.208 0.707 1.00 46.72 95 GLU A N 1
ATOM 736 C CA . GLU A 1 95 ? 14.011 -12.017 0.716 1.00 46.72 95 GLU A CA 1
ATOM 737 C C . GLU A 1 95 ? 14.667 -12.657 -0.517 1.00 46.72 95 GLU A C 1
ATOM 739 O O . GLU A 1 95 ? 14.261 -13.786 -0.889 1.00 46.72 95 GLU A O 1
#